Protein AF-A0A383C8I4-F1 (afdb_monomer_lite)

Radius of gyration: 17.75 Å; chains: 1; bounding box: 40×23×48 Å

Structure (mmCIF, N/CA/C/O backbone):
data_AF-A0A383C8I4-F1
#
_entry.id   AF-A0A383C8I4-F1
#
loop_
_atom_site.group_PDB
_atom_site.id
_atom_site.type_symbol
_atom_site.label_atom_id
_atom_site.label_alt_id
_atom_site.label_comp_id
_atom_site.label_asym_id
_atom_site.label_entity_id
_atom_site.label_seq_id
_atom_site.pdbx_PDB_ins_code
_atom_site.Cartn_x
_atom_site.Cartn_y
_atom_site.Cartn_z
_atom_site.occupancy
_atom_site.B_iso_or_equiv
_atom_site.auth_seq_id
_atom_site.auth_comp_id
_atom_site.auth_asym_id
_atom_site.auth_atom_id
_atom_site.pdbx_PDB_model_num
ATOM 1 N N . MET A 1 1 ? 24.844 0.232 -27.725 1.00 48.16 1 MET A N 1
ATOM 2 C CA . MET A 1 1 ? 23.601 1.039 -27.794 1.00 48.16 1 MET A CA 1
ATOM 3 C C . MET A 1 1 ? 22.460 0.525 -26.895 1.00 48.16 1 MET A C 1
ATOM 5 O O . MET A 1 1 ? 21.538 1.287 -26.653 1.00 48.16 1 MET A O 1
ATOM 9 N N . PHE A 1 2 ? 22.522 -0.702 -26.346 1.00 51.91 2 PHE A N 1
ATOM 10 C CA . PHE A 1 2 ? 21.470 -1.290 -25.483 1.00 51.91 2 PHE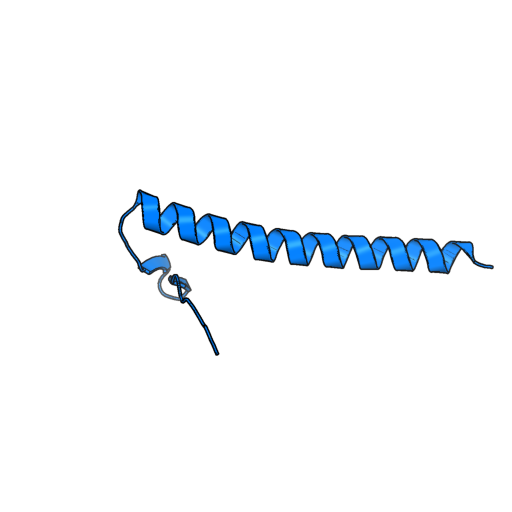 A CA 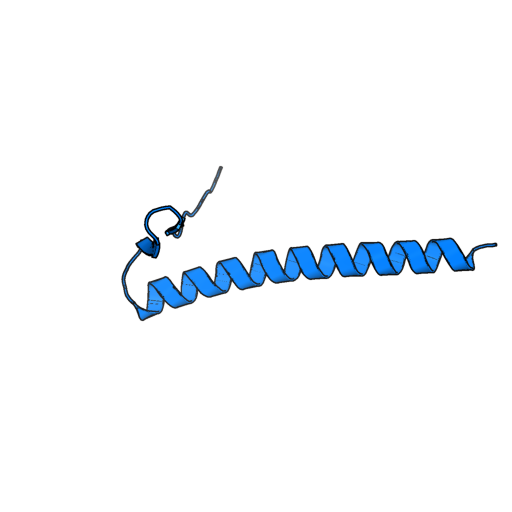1
ATOM 11 C C . PHE A 1 2 ? 21.689 -1.139 -23.964 1.00 51.91 2 PHE A C 1
ATOM 13 O O . PHE A 1 2 ? 20.810 -1.451 -23.169 1.00 51.91 2 PHE A O 1
ATOM 20 N N . GLU A 1 3 ? 22.849 -0.654 -23.524 1.00 58.19 3 GLU A N 1
ATOM 21 C CA . GLU A 1 3 ? 23.199 -0.669 -22.095 1.00 58.19 3 GLU A CA 1
ATOM 22 C C . GLU A 1 3 ? 22.332 0.281 -21.243 1.00 58.19 3 GLU A C 1
ATOM 24 O O . GLU A 1 3 ? 22.040 0.002 -20.081 1.00 58.19 3 GLU A O 1
ATOM 29 N N . ASN A 1 4 ? 21.854 1.380 -21.837 1.00 65.00 4 ASN A N 1
ATOM 30 C CA . ASN A 1 4 ? 21.002 2.355 -21.151 1.00 65.00 4 ASN A CA 1
ATOM 31 C C . ASN A 1 4 ? 19.534 1.920 -21.042 1.00 65.00 4 ASN A C 1
ATOM 33 O O . ASN A 1 4 ? 18.851 2.360 -20.118 1.00 65.00 4 ASN A O 1
ATOM 37 N N . SER A 1 5 ? 19.025 1.075 -21.944 1.00 77.19 5 SER A N 1
ATOM 38 C CA . SER A 1 5 ? 17.634 0.606 -21.872 1.00 77.19 5 SER A CA 1
ATOM 39 C C . SER A 1 5 ? 17.454 -0.445 -20.780 1.00 77.19 5 SER A C 1
ATOM 41 O O . SER A 1 5 ? 16.488 -0.364 -20.026 1.00 77.19 5 SER A O 1
ATOM 43 N N . SER A 1 6 ? 18.414 -1.360 -20.615 1.00 88.19 6 SER A N 1
ATOM 44 C CA . SER A 1 6 ? 18.375 -2.362 -19.541 1.00 88.19 6 SER A CA 1
ATOM 45 C C . SER A 1 6 ? 18.472 -1.731 -18.150 1.00 88.19 6 SER A C 1
ATOM 47 O O . SER A 1 6 ? 17.722 -2.113 -17.255 1.00 88.19 6 SER A O 1
ATOM 49 N N . LYS A 1 7 ? 19.330 -0.714 -17.969 1.00 88.88 7 LYS A N 1
ATOM 50 C CA . LYS A 1 7 ? 19.431 0.038 -16.702 1.00 88.88 7 LYS A CA 1
ATOM 51 C C . LYS A 1 7 ? 18.118 0.753 -16.361 1.00 88.88 7 LYS A C 1
ATOM 53 O O . LYS A 1 7 ? 17.667 0.680 -15.222 1.00 88.88 7 LYS A O 1
ATOM 58 N N . LYS A 1 8 ? 17.470 1.386 -17.350 1.00 90.44 8 LYS A N 1
ATOM 59 C CA . LYS A 1 8 ? 16.146 2.012 -17.176 1.00 90.44 8 LYS A CA 1
ATOM 60 C C . LYS A 1 8 ? 15.073 0.989 -16.815 1.00 90.44 8 LYS A C 1
ATOM 62 O O . LYS A 1 8 ? 14.330 1.221 -15.871 1.00 90.44 8 LYS A O 1
ATOM 67 N N . PHE A 1 9 ? 15.028 -0.144 -17.517 1.00 94.44 9 PHE A N 1
ATOM 68 C CA . PHE A 1 9 ? 14.090 -1.225 -17.212 1.00 94.44 9 PHE A CA 1
ATOM 69 C C . PHE A 1 9 ? 14.265 -1.733 -15.779 1.00 94.44 9 PHE A C 1
ATOM 71 O O . PHE A 1 9 ? 13.293 -1.814 -15.036 1.00 94.44 9 PHE A O 1
ATOM 78 N N . PHE A 1 10 ? 15.504 -2.013 -15.371 1.00 95.31 10 PHE A N 1
ATOM 79 C CA . PHE A 1 10 ? 15.798 -2.501 -14.027 1.00 95.31 10 PHE A CA 1
ATOM 80 C C . PHE A 1 10 ? 15.411 -1.482 -12.949 1.00 95.31 10 PHE A C 1
ATOM 82 O O . PHE A 1 10 ? 14.803 -1.843 -11.946 1.00 95.31 10 PHE A O 1
ATOM 89 N N . PHE A 1 11 ? 15.689 -0.198 -13.183 1.00 95.88 11 PHE A N 1
ATOM 90 C CA . PHE A 1 11 ? 15.288 0.872 -12.274 1.00 95.88 11 PHE A CA 1
ATOM 91 C C . PHE A 1 11 ? 13.762 0.988 -12.153 1.00 95.88 11 PHE A C 1
ATOM 93 O O . PHE A 1 11 ? 13.231 1.023 -11.044 1.00 95.88 11 PHE A O 1
ATOM 100 N N . SER A 1 12 ? 13.039 0.976 -13.276 1.00 96.56 12 SER A N 1
ATOM 101 C CA . SER A 1 12 ? 11.572 0.962 -13.276 1.00 96.56 12 SER A CA 1
ATOM 102 C C . SER A 1 12 ? 11.013 -0.271 -12.569 1.00 96.56 12 SER A C 1
ATOM 104 O O . SER A 1 12 ? 10.067 -0.155 -11.795 1.00 96.56 12 SER A O 1
ATOM 106 N N . PHE A 1 13 ? 11.615 -1.440 -12.782 1.00 97.12 13 PHE A N 1
ATOM 107 C CA . PHE A 1 13 ? 11.214 -2.676 -12.122 1.00 97.12 13 PHE A CA 1
ATOM 108 C C . PHE A 1 13 ? 11.407 -2.603 -10.603 1.00 97.12 13 PHE A C 1
ATOM 110 O O . PHE A 1 13 ? 10.500 -2.964 -9.859 1.00 97.12 13 PHE A O 1
ATOM 117 N N . ILE A 1 14 ? 12.533 -2.057 -10.130 1.00 98.19 14 ILE A N 1
ATOM 118 C CA . ILE A 1 14 ? 12.764 -1.819 -8.698 1.00 98.19 14 ILE A CA 1
ATOM 119 C C . ILE A 1 14 ? 11.706 -0.881 -8.117 1.00 98.19 14 ILE A C 1
ATOM 121 O O . ILE A 1 14 ? 11.182 -1.161 -7.044 1.00 98.19 14 ILE A O 1
ATOM 125 N N . ILE A 1 15 ? 11.358 0.204 -8.812 1.00 98.06 15 ILE A N 1
ATOM 126 C CA . ILE A 1 15 ? 10.312 1.124 -8.342 1.00 98.06 15 ILE A CA 1
ATOM 127 C C . ILE A 1 15 ? 8.978 0.390 -8.191 1.00 98.06 15 ILE A C 1
ATOM 129 O O . ILE A 1 15 ? 8.325 0.517 -7.156 1.00 98.06 15 ILE A O 1
ATOM 133 N N . VAL A 1 16 ? 8.593 -0.411 -9.187 1.00 98.38 16 VAL A N 1
ATOM 134 C CA . VAL A 1 16 ? 7.368 -1.219 -9.124 1.00 98.38 16 VAL A CA 1
ATOM 135 C C . VAL A 1 16 ? 7.417 -2.190 -7.945 1.00 98.38 16 VAL A C 1
ATOM 137 O O . VAL A 1 16 ? 6.437 -2.290 -7.209 1.00 98.38 16 VAL A O 1
ATOM 140 N N . LEU A 1 17 ? 8.554 -2.852 -7.714 1.00 98.38 17 LEU A N 1
ATOM 141 C CA . LEU A 1 17 ? 8.730 -3.749 -6.573 1.00 98.38 17 LEU A CA 1
ATOM 142 C C . LEU A 1 17 ? 8.610 -3.021 -5.232 1.00 98.38 17 LEU A C 1
ATOM 144 O O . LEU A 1 17 ? 7.958 -3.541 -4.333 1.00 98.38 17 LEU A O 1
ATOM 148 N N . ILE A 1 18 ? 9.194 -1.830 -5.093 1.00 98.44 18 ILE A N 1
ATOM 149 C CA . ILE A 1 18 ? 9.111 -1.034 -3.861 1.00 98.44 18 ILE A CA 1
ATOM 150 C C . ILE A 1 18 ? 7.665 -0.614 -3.597 1.00 98.44 18 ILE A C 1
ATOM 152 O O . ILE A 1 18 ? 7.177 -0.800 -2.485 1.00 98.44 18 ILE A O 1
ATOM 156 N N . ILE A 1 19 ? 6.964 -0.093 -4.608 1.00 98.50 19 ILE A N 1
ATOM 157 C CA . ILE A 1 19 ? 5.558 0.313 -4.476 1.00 98.50 19 ILE A CA 1
ATOM 158 C C . ILE A 1 19 ? 4.691 -0.896 -4.112 1.00 98.50 19 ILE A C 1
ATOM 160 O O . ILE A 1 19 ? 3.890 -0.821 -3.183 1.00 98.50 19 ILE A O 1
ATOM 164 N N . PHE A 1 20 ? 4.877 -2.025 -4.799 1.00 98.25 20 PHE A N 1
ATOM 165 C CA . PHE A 1 20 ? 4.142 -3.256 -4.521 1.00 98.25 20 PHE A CA 1
ATOM 166 C C . PHE A 1 20 ? 4.417 -3.786 -3.110 1.00 98.25 20 PHE A C 1
ATOM 168 O O . PHE A 1 20 ? 3.484 -4.138 -2.390 1.00 98.25 20 PHE A O 1
ATOM 175 N N . ALA A 1 21 ? 5.683 -3.812 -2.689 1.00 98.44 21 ALA A N 1
ATOM 176 C CA . ALA A 1 21 ? 6.063 -4.244 -1.352 1.00 98.44 21 ALA A CA 1
ATOM 177 C C . ALA A 1 21 ? 5.449 -3.329 -0.289 1.00 98.44 21 ALA A C 1
ATOM 179 O O . ALA A 1 21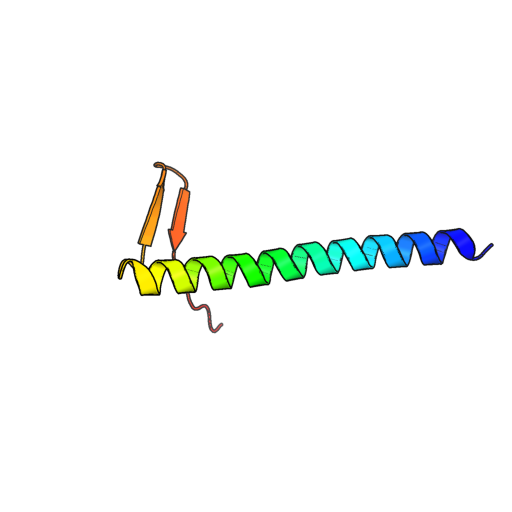 ? 4.840 -3.824 0.653 1.00 98.44 21 ALA A O 1
ATOM 180 N N . PHE A 1 22 ? 5.542 -2.009 -0.460 1.00 98.06 22 PHE A N 1
ATOM 181 C CA . PHE A 1 22 ? 4.964 -1.041 0.470 1.00 98.06 22 PHE A CA 1
ATOM 182 C C . PHE A 1 22 ? 3.436 -1.179 0.567 1.00 98.06 22 PHE A C 1
ATOM 184 O O . PHE A 1 22 ? 2.878 -1.191 1.665 1.00 98.06 22 PHE A O 1
ATOM 191 N N . ASP A 1 23 ? 2.753 -1.378 -0.563 1.00 96.62 23 ASP A N 1
ATOM 192 C CA . ASP A 1 23 ? 1.315 -1.664 -0.608 1.00 96.62 23 ASP A C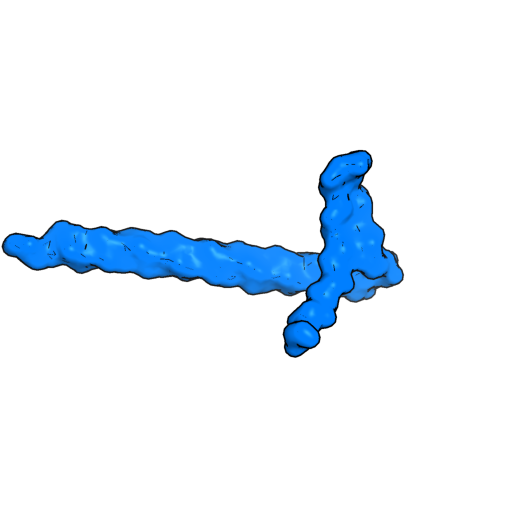A 1
ATOM 193 C C . ASP A 1 23 ? 0.946 -2.957 0.145 1.00 96.62 23 ASP A C 1
ATOM 195 O O . ASP A 1 23 ? -0.026 -2.985 0.900 1.00 96.62 23 ASP A O 1
ATOM 199 N N . ARG A 1 24 ? 1.716 -4.040 -0.015 1.00 96.38 24 ARG A N 1
ATOM 200 C CA . ARG A 1 24 ? 1.458 -5.297 0.708 1.00 96.38 24 ARG A CA 1
ATOM 201 C C . ARG A 1 24 ? 1.790 -5.196 2.199 1.00 96.38 24 ARG A C 1
ATOM 203 O O . ARG A 1 24 ? 0.992 -5.645 3.021 1.00 96.38 24 ARG A O 1
ATOM 210 N N . PHE A 1 25 ? 2.924 -4.588 2.555 1.00 97.12 25 PHE A N 1
ATOM 211 C CA . PHE A 1 25 ? 3.346 -4.412 3.947 1.00 97.12 25 PHE A CA 1
ATOM 212 C C . PHE A 1 25 ? 2.382 -3.522 4.729 1.00 97.12 25 PHE A C 1
ATOM 214 O O . PHE A 1 25 ? 2.014 -3.878 5.844 1.00 97.12 25 PHE A O 1
ATOM 221 N N . SER A 1 26 ? 1.927 -2.410 4.146 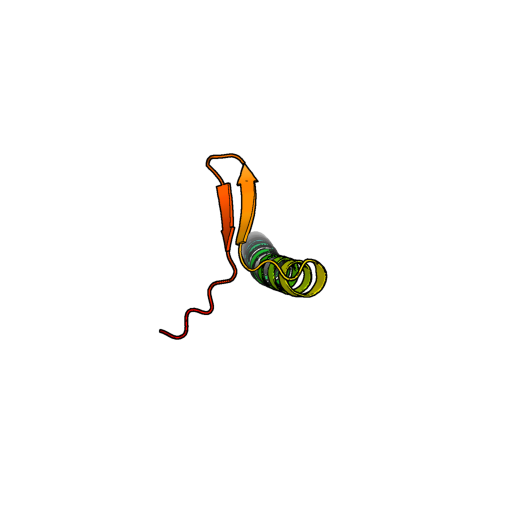1.00 93.94 26 SER A N 1
ATOM 222 C CA . SER A 1 26 ? 0.951 -1.521 4.793 1.00 93.94 26 SER A CA 1
ATOM 223 C C . SER A 1 26 ? -0.367 -2.236 5.107 1.00 93.94 26 SER A C 1
ATOM 225 O O . SER A 1 26 ? -0.873 -2.114 6.220 1.00 93.94 26 SER A O 1
ATOM 227 N N . LYS A 1 27 ? -0.888 -3.063 4.191 1.00 92.38 27 LYS A N 1
ATOM 228 C CA . LYS 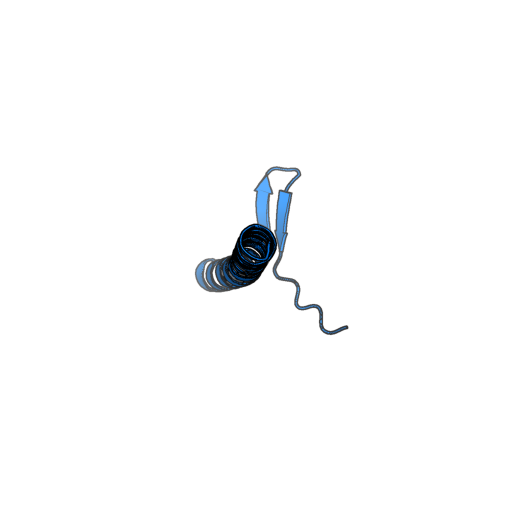A 1 27 ? -2.095 -3.877 4.437 1.00 92.38 27 LYS A CA 1
ATOM 229 C C . LYS A 1 27 ? -1.904 -4.876 5.574 1.00 92.38 27 LYS A C 1
ATOM 231 O O . LYS A 1 27 ? -2.772 -4.993 6.434 1.00 92.38 27 LYS A O 1
ATOM 236 N N . PHE A 1 28 ? -0.769 -5.571 5.595 1.00 94.38 28 PHE A N 1
ATOM 237 C CA . PHE A 1 28 ? -0.460 -6.526 6.660 1.00 94.38 28 PHE A CA 1
ATOM 238 C C . PHE A 1 28 ? -0.277 -5.838 8.018 1.00 94.38 28 PHE A C 1
ATOM 240 O O . PHE A 1 28 ? -0.751 -6.337 9.033 1.00 94.38 28 PHE A O 1
ATOM 247 N N . TYR A 1 29 ? 0.354 -4.662 8.031 1.00 91.81 29 TYR A N 1
ATOM 248 C CA . TYR A 1 29 ? 0.520 -3.854 9.235 1.00 91.81 29 TYR A CA 1
ATOM 249 C C . TYR A 1 29 ? -0.829 -3.486 9.862 1.00 91.81 29 TYR A C 1
ATOM 251 O O . TYR A 1 29 ? -1.023 -3.727 11.050 1.00 91.81 29 TYR A O 1
ATOM 259 N N . ILE A 1 30 ? -1.780 -2.978 9.068 1.00 90.38 30 ILE A N 1
ATOM 260 C CA . ILE A 1 30 ? -3.120 -2.637 9.573 1.00 90.38 30 ILE A CA 1
ATOM 261 C C . ILE A 1 30 ? -3.861 -3.878 10.080 1.00 90.38 30 ILE A C 1
ATOM 263 O O . ILE A 1 30 ? -4.474 -3.815 11.141 1.00 90.38 30 ILE A O 1
ATOM 267 N N . LEU A 1 31 ? -3.776 -5.012 9.375 1.00 91.56 31 LEU A N 1
ATOM 268 C CA . LEU A 1 31 ? -4.404 -6.262 9.820 1.00 91.56 31 LEU A CA 1
ATOM 269 C C . LEU A 1 31 ? -3.901 -6.704 11.196 1.00 91.56 31 LEU A C 1
ATOM 271 O O . LEU A 1 31 ? -4.709 -6.946 12.090 1.00 91.56 31 LEU A O 1
ATOM 275 N N . ASN A 1 32 ? -2.581 -6.739 11.380 1.00 90.19 32 ASN A N 1
ATOM 276 C CA . ASN A 1 32 ? -1.987 -7.133 12.655 1.00 90.19 32 ASN A CA 1
ATOM 277 C C . ASN A 1 32 ? -2.325 -6.151 13.777 1.00 90.19 32 ASN A C 1
ATOM 279 O O . ASN A 1 32 ? -2.489 -6.563 14.922 1.00 90.19 32 ASN A O 1
ATOM 283 N N . LEU A 1 33 ? -2.418 -4.855 13.465 1.00 87.25 33 LEU A N 1
ATOM 284 C CA . LEU A 1 33 ? -2.722 -3.838 14.466 1.00 87.25 33 LEU A CA 1
ATOM 285 C C . LEU A 1 33 ? -4.170 -3.958 14.961 1.00 87.25 33 LEU A C 1
ATOM 287 O O . LEU A 1 33 ? -4.406 -3.932 16.166 1.00 87.25 33 LEU A O 1
ATOM 291 N N . VAL A 1 34 ? -5.122 -4.194 14.051 1.00 86.44 34 VAL A N 1
ATOM 292 C CA . VAL A 1 34 ? -6.529 -4.460 14.403 1.00 86.44 34 VAL A CA 1
ATOM 293 C C . VAL A 1 34 ? -6.673 -5.763 15.198 1.00 86.44 34 VAL A C 1
ATOM 295 O O . VAL A 1 34 ? -7.437 -5.812 16.162 1.00 86.44 34 VAL A O 1
ATOM 298 N N . GLU A 1 35 ? -5.934 -6.816 14.835 1.00 85.06 35 GLU A N 1
ATOM 299 C CA . GLU A 1 35 ? -5.959 -8.095 15.557 1.00 85.06 35 GLU A CA 1
ATOM 300 C C . GLU A 1 35 ? -5.399 -7.968 16.984 1.00 85.06 35 GLU A C 1
ATOM 302 O O . GLU A 1 35 ? -5.972 -8.521 17.926 1.00 85.06 35 GLU A O 1
ATOM 307 N N . ALA A 1 36 ? -4.320 -7.197 17.163 1.00 82.25 36 ALA A N 1
ATOM 308 C CA . ALA A 1 36 ? -3.676 -6.992 18.458 1.00 82.25 36 ALA A CA 1
ATOM 309 C C . ALA A 1 36 ? -4.470 -6.061 19.389 1.00 82.25 36 ALA A C 1
ATOM 311 O O . ALA A 1 36 ? -4.633 -6.365 20.572 1.00 82.25 36 ALA A O 1
ATOM 312 N N . GLU A 1 37 ? -4.967 -4.932 18.879 1.00 75.94 37 GLU A N 1
ATOM 313 C CA . GLU A 1 37 ? -5.623 -3.911 19.705 1.00 75.94 37 GLU A CA 1
ATOM 314 C C . GLU A 1 37 ? -7.144 -4.104 19.825 1.00 75.94 37 GLU A C 1
ATOM 316 O O . GLU A 1 37 ? -7.779 -3.455 20.652 1.00 75.94 37 GLU A O 1
ATOM 321 N N . LYS A 1 38 ? -7.745 -5.014 19.041 1.00 68.75 38 LYS A N 1
ATOM 322 C CA . LYS A 1 38 ? -9.206 -5.230 18.918 1.00 68.75 38 LYS A CA 1
ATOM 323 C C . LYS A 1 38 ? -10.010 -3.991 18.494 1.00 68.75 38 LYS A C 1
ATOM 325 O O . LYS A 1 38 ? -11.242 -4.036 18.510 1.00 68.75 38 LYS A O 1
ATOM 330 N N . TYR A 1 39 ? -9.350 -2.908 18.092 1.00 67.69 39 TYR A N 1
ATOM 331 C CA . TYR A 1 39 ? -9.985 -1.709 17.554 1.00 67.69 39 TYR A CA 1
ATOM 332 C C . TYR A 1 39 ? -9.916 -1.729 16.028 1.00 67.69 39 TYR A C 1
ATOM 334 O O . TYR A 1 39 ? -8.857 -1.935 15.446 1.00 67.69 39 TYR A O 1
ATOM 342 N N . ILE A 1 40 ? -11.066 -1.520 15.386 1.00 67.12 40 ILE A N 1
ATOM 343 C CA . ILE A 1 40 ? -11.212 -1.496 13.920 1.00 67.12 40 ILE A CA 1
ATOM 344 C C . ILE A 1 40 ? -10.719 -0.156 13.334 1.00 67.12 40 ILE A C 1
ATOM 346 O O . ILE A 1 40 ? -10.275 -0.107 12.185 1.00 67.12 40 ILE A O 1
ATOM 350 N N . ASP A 1 41 ? -10.739 0.903 14.152 1.00 77.56 41 ASP A N 1
ATOM 351 C CA . ASP A 1 41 ? -10.391 2.272 13.777 1.00 77.56 41 ASP A CA 1
ATOM 352 C C . ASP A 1 41 ? -9.208 2.776 14.609 1.00 77.56 41 ASP A C 1
ATOM 354 O O . ASP A 1 41 ? -9.274 2.832 15.838 1.00 77.56 41 ASP A O 1
ATOM 358 N N . ILE A 1 42 ? -8.132 3.169 13.930 1.00 81.56 42 ILE A N 1
ATOM 359 C CA . ILE A 1 42 ? -6.874 3.594 14.547 1.00 81.56 42 ILE A CA 1
ATOM 360 C C . ILE A 1 42 ? -6.673 5.081 14.256 1.00 81.56 42 ILE A C 1
ATOM 362 O O . ILE A 1 42 ? -6.402 5.482 13.123 1.00 81.56 42 ILE A O 1
ATOM 366 N N . TYR A 1 43 ? -6.791 5.913 15.285 1.00 85.94 43 TYR A N 1
ATOM 367 C CA . TYR A 1 43 ? -6.671 7.366 15.162 1.00 85.94 43 TYR A CA 1
ATOM 368 C C . TYR A 1 43 ? -5.209 7.787 15.340 1.00 85.94 43 TYR A C 1
ATOM 370 O O . TYR A 1 43 ? -4.665 7.677 16.437 1.00 85.94 43 TYR A O 1
ATOM 378 N N . PHE A 1 44 ? -4.559 8.267 14.274 1.00 86.12 44 PHE A N 1
ATOM 379 C CA . PHE A 1 44 ? -3.170 8.739 14.346 1.00 86.12 44 PHE A CA 1
ATOM 380 C C . PHE A 1 44 ? -3.108 10.218 14.741 1.00 86.12 44 PHE A C 1
ATOM 382 O O . PHE A 1 44 ? -2.341 10.607 15.619 1.00 86.12 44 PHE A O 1
ATOM 389 N N . ASN A 1 45 ? -3.936 11.054 14.110 1.00 91.81 45 ASN A N 1
ATOM 390 C CA . ASN A 1 45 ? -4.172 12.440 14.515 1.00 91.81 45 ASN A CA 1
ATOM 391 C C . ASN A 1 45 ? -5.571 12.902 14.068 1.00 91.81 45 ASN A C 1
ATOM 393 O O . ASN A 1 45 ? -6.325 12.140 13.475 1.00 91.81 45 ASN A O 1
ATOM 397 N N . SER A 1 46 ? -5.919 14.169 14.312 1.00 92.00 46 SER A N 1
ATOM 398 C CA . SER A 1 46 ? -7.246 14.717 13.981 1.00 92.00 46 SER A CA 1
ATOM 399 C C . SER A 1 46 ? -7.607 14.716 12.488 1.00 92.00 46 SER A C 1
ATOM 401 O O . SER A 1 46 ? -8.772 14.906 12.154 1.00 92.00 46 SER A O 1
ATOM 403 N N . PHE A 1 47 ? -6.635 14.541 11.592 1.00 93.50 47 PHE A N 1
ATOM 404 C CA . PHE A 1 47 ? -6.811 14.559 10.137 1.00 93.50 47 PHE A CA 1
ATOM 405 C C . PHE A 1 47 ? -6.488 13.217 9.466 1.00 93.50 47 PHE A C 1
ATOM 407 O O . PHE A 1 47 ? -6.805 13.040 8.291 1.00 93.50 47 PHE A O 1
ATOM 414 N N . LEU A 1 48 ? -5.844 12.287 10.177 1.00 90.06 48 LEU A N 1
ATOM 415 C CA . LEU A 1 48 ? -5.391 11.009 9.645 1.00 90.06 48 LEU A CA 1
ATOM 416 C C . LEU A 1 48 ? -5.775 9.871 10.582 1.00 90.06 48 LEU A C 1
ATOM 418 O O . LEU A 1 48 ? -5.261 9.758 11.696 1.00 90.06 48 LEU A O 1
ATOM 422 N N . ASN A 1 49 ? -6.609 8.985 10.052 1.00 88.75 49 ASN A N 1
ATOM 423 C CA . ASN A 1 49 ? -7.037 7.761 10.704 1.00 88.75 49 ASN A CA 1
ATOM 424 C C . ASN A 1 49 ? -6.778 6.586 9.765 1.00 88.75 49 ASN A C 1
ATOM 426 O O . ASN A 1 49 ? -6.928 6.707 8.545 1.00 88.75 49 ASN A O 1
ATOM 430 N N . PHE A 1 50 ? -6.399 5.452 10.336 1.00 88.62 50 PHE A N 1
ATOM 431 C CA . PHE A 1 50 ? -6.278 4.199 9.618 1.00 88.62 50 PHE A CA 1
ATOM 432 C C . PHE A 1 50 ? -7.494 3.331 9.916 1.00 88.62 50 PHE A C 1
ATOM 434 O O . PHE A 1 50 ? -7.805 3.047 11.070 1.00 88.62 50 PHE A O 1
ATOM 441 N N . HIS A 1 51 ? -8.159 2.900 8.850 1.00 86.56 51 HIS A N 1
ATOM 442 C CA . HIS A 1 51 ? -9.335 2.046 8.909 1.00 86.56 51 HIS A CA 1
ATOM 443 C C . HIS A 1 51 ? -9.077 0.790 8.086 1.00 86.56 51 HIS A C 1
ATOM 445 O O . HIS A 1 51 ? -8.588 0.871 6.954 1.00 86.56 51 HIS A O 1
ATOM 451 N N . LEU A 1 52 ? -9.431 -0.371 8.633 1.00 89.94 52 LEU A N 1
ATOM 452 C CA . LEU A 1 52 ? -9.433 -1.609 7.866 1.00 89.94 52 LEU A CA 1
ATOM 453 C C . LEU A 1 52 ? -10.744 -1.720 7.081 1.00 89.94 52 LEU A C 1
ATOM 455 O O . LEU A 1 52 ? -11.790 -2.036 7.640 1.00 89.94 52 LEU A O 1
ATOM 459 N N . ILE A 1 53 ? -10.680 -1.485 5.769 1.00 89.12 53 ILE A N 1
ATOM 460 C CA . ILE A 1 53 ? -11.835 -1.591 4.870 1.00 89.12 53 ILE A CA 1
ATOM 461 C C . ILE A 1 53 ? -11.584 -2.708 3.857 1.00 89.12 53 ILE A C 1
ATOM 463 O O . ILE A 1 53 ? -10.687 -2.620 3.016 1.00 89.12 53 ILE A O 1
ATOM 467 N N . TRP A 1 54 ? -12.414 -3.750 3.907 1.00 91.56 54 TRP A N 1
ATOM 468 C CA . TRP A 1 54 ? -12.427 -4.822 2.912 1.00 91.56 54 TRP A CA 1
ATOM 469 C C . TRP A 1 54 ? -13.306 -4.432 1.721 1.00 91.56 54 TRP A C 1
ATOM 471 O O . TRP A 1 54 ? -14.508 -4.684 1.712 1.00 91.56 54 TRP A O 1
ATOM 481 N N . ASN A 1 55 ? -12.706 -3.805 0.708 1.00 91.75 55 ASN A N 1
ATOM 482 C CA . ASN A 1 55 ? -13.403 -3.489 -0.538 1.00 91.75 55 ASN A CA 1
ATOM 483 C C . ASN A 1 55 ? -13.416 -4.713 -1.474 1.00 91.75 55 ASN A C 1
ATOM 485 O O . ASN A 1 55 ? -12.357 -5.147 -1.931 1.00 91.75 55 ASN A O 1
ATOM 489 N N . THR A 1 56 ? -14.602 -5.268 -1.742 1.00 94.38 56 THR A N 1
ATOM 490 C CA . THR A 1 56 ? -14.797 -6.455 -2.600 1.00 94.38 56 THR A CA 1
ATOM 491 C C . THR A 1 56 ? -15.248 -6.124 -4.027 1.00 94.38 56 THR A C 1
ATOM 493 O O . THR A 1 56 ? -15.293 -7.033 -4.857 1.00 94.38 56 THR A O 1
ATOM 496 N N . GLY A 1 57 ? -15.495 -4.842 -4.329 1.00 82.88 57 GLY A N 1
ATOM 497 C CA . GLY A 1 57 ? -16.076 -4.374 -5.592 1.00 82.88 57 GLY A CA 1
ATOM 498 C C . GLY A 1 57 ? -17.386 -3.639 -5.374 1.00 82.88 57 GLY A C 1
ATOM 499 O O . GLY A 1 57 ? -18.319 -4.269 -4.832 1.00 82.88 57 GLY A O 1
#

Foldseek 3Di:
DCPVVVVVVVVVVVVVVVVVVCVVVVLVVLVVVCVVVVDQKADPDPVDIDGDDDDPD

Sequence (57 aa):
MFENSSKKFFFSFIIVLIIFAFDRFSKFYILNLVEAEKYIDIYFNSFLNFHLIWNTG

pLDDT: mean 87.53, std 11.68, range [48.16, 98.5]

Organism: NCBI:txid408172

Secondary structure (DSSP, 8-state):
--HHHHHHHHHHHHHHHHHHHHHHHHHHHHHHHHHHH--SEEEEETTEEEE------